Protein AF-A0AB34FFL4-F1 (afdb_monomer_lite)

Foldseek 3Di:
DDDDDDDDDDDDDDDPDAFQDPDAWDWWADLVQQKIKTADPRHPQFFKKWKWADAPPDDDDIDTDDIDTCPDRMDIGHHDPPGHFKIKMFTAGPVRDTSHIYDIDGNNDGGDPPDPPPPVVVVVVVVVVVVVVVVVVVVVVVVVVPPPPPDPDDDDDDDDDDDD

InterPro domains:
  IPR053143 Arylsulfate Sulfotransferase [PTHR35340] (6-81)

Structure (mmCIF, N/CA/C/O backbone):
data_AF-A0AB34FFL4-F1
#
_entry.id   AF-A0AB34FFL4-F1
#
loop_
_atom_site.group_PDB
_atom_site.id
_atom_site.type_symbol
_atom_site.label_atom_id
_atom_site.label_alt_id
_atom_site.label_comp_id
_atom_site.label_asym_id
_atom_site.label_entity_id
_atom_site.label_seq_id
_atom_site.pdbx_PDB_ins_code
_atom_site.Cartn_x
_atom_site.Cartn_y
_atom_site.Cartn_z
_atom_site.occupancy
_atom_site.B_iso_or_equiv
_atom_site.auth_seq_id
_atom_site.auth_comp_id
_atom_site.auth_asym_id
_atom_site.auth_atom_id
_atom_site.pdbx_PDB_model_num
ATOM 1 N N . MET A 1 1 ? -39.425 2.012 49.968 1.00 37.62 1 MET A N 1
ATOM 2 C CA . MET A 1 1 ? -39.758 2.389 48.577 1.00 37.62 1 MET A CA 1
ATOM 3 C C . MET A 1 1 ? -38.448 2.670 47.850 1.00 37.62 1 MET A C 1
ATOM 5 O O . MET A 1 1 ? -37.870 3.724 48.072 1.00 37.62 1 MET A O 1
ATOM 9 N N . ALA A 1 2 ? -37.905 1.698 47.110 1.00 43.69 2 ALA A N 1
ATOM 10 C CA . ALA A 1 2 ? -36.627 1.837 46.404 1.00 43.69 2 ALA A CA 1
ATOM 11 C C . ALA A 1 2 ? -36.869 2.349 44.975 1.00 43.69 2 ALA A C 1
ATOM 13 O O . ALA A 1 2 ? -37.692 1.787 44.255 1.00 43.69 2 ALA A O 1
ATOM 14 N N . ALA A 1 3 ? -36.175 3.417 44.580 1.00 51.84 3 ALA A N 1
ATOM 15 C CA . ALA A 1 3 ? -36.237 3.972 43.233 1.00 51.84 3 ALA A CA 1
ATOM 16 C C . ALA A 1 3 ? -35.289 3.195 42.306 1.00 51.84 3 ALA A C 1
ATOM 18 O O . ALA A 1 3 ? -34.084 3.136 42.548 1.00 51.84 3 ALA A O 1
ATOM 19 N N . LEU A 1 4 ? -35.836 2.590 41.251 1.00 56.69 4 LEU A N 1
ATOM 20 C CA . LEU A 1 4 ? -35.058 1.929 40.205 1.00 56.69 4 LEU A CA 1
ATOM 21 C C . LEU A 1 4 ? -34.508 2.992 39.247 1.00 56.69 4 LEU A C 1
ATOM 23 O O . LEU A 1 4 ? -35.272 3.701 38.592 1.00 56.69 4 LEU A O 1
ATOM 27 N N . ALA A 1 5 ? -33.182 3.102 39.167 1.00 59.81 5 ALA A N 1
ATOM 28 C CA . ALA A 1 5 ? -32.517 3.935 38.175 1.00 59.81 5 ALA A CA 1
ATOM 29 C C . ALA A 1 5 ? -32.780 3.360 36.774 1.00 59.81 5 ALA A C 1
ATOM 31 O O . ALA A 1 5 ? -32.423 2.218 36.484 1.00 59.81 5 ALA A O 1
ATOM 32 N N . GLN A 1 6 ? -33.419 4.142 35.904 1.00 61.78 6 GLN A N 1
ATOM 33 C CA . GLN A 1 6 ? -33.624 3.749 34.515 1.00 61.78 6 GLN A CA 1
ATOM 34 C C . GLN A 1 6 ? -32.310 3.869 33.739 1.00 61.78 6 GLN A C 1
ATOM 36 O O . GLN A 1 6 ? -31.737 4.953 33.623 1.00 61.78 6 GLN A O 1
ATOM 41 N N . GLY A 1 7 ? -31.822 2.742 33.216 1.00 62.06 7 GLY A N 1
ATOM 42 C CA . GLY A 1 7 ? -30.650 2.706 32.347 1.00 62.06 7 GLY A CA 1
ATOM 43 C C . GLY A 1 7 ? -30.923 3.440 31.034 1.00 62.06 7 GLY A C 1
ATOM 44 O O . GLY A 1 7 ? -31.927 3.186 30.370 1.00 62.06 7 GLY A O 1
ATOM 45 N N . GLN A 1 8 ? -30.030 4.353 30.651 1.00 66.12 8 GLN A N 1
ATOM 46 C CA . GLN A 1 8 ? -30.099 5.021 29.353 1.00 66.12 8 GLN A CA 1
ATOM 47 C C . GLN A 1 8 ? -29.895 3.984 28.245 1.00 66.12 8 GLN A C 1
ATOM 49 O O . GLN A 1 8 ? -28.830 3.380 28.127 1.00 66.12 8 GLN A O 1
ATOM 54 N N . ASN A 1 9 ? -30.928 3.762 27.435 1.00 67.94 9 ASN A N 1
ATOM 55 C CA . ASN A 1 9 ? -30.868 2.818 26.330 1.00 67.94 9 ASN A CA 1
ATOM 56 C C . ASN A 1 9 ? -30.206 3.507 25.127 1.00 67.94 9 ASN A C 1
ATOM 58 O O . ASN A 1 9 ? -30.816 4.354 24.472 1.00 67.94 9 ASN A O 1
ATOM 62 N N . TYR A 1 10 ? -28.941 3.184 24.856 1.00 70.38 10 TYR A N 1
ATOM 63 C CA . TYR A 1 10 ? -28.213 3.737 23.716 1.00 70.38 10 TYR A CA 1
ATOM 64 C C . TYR A 1 10 ? -28.749 3.114 22.418 1.00 70.38 10 TYR A C 1
ATOM 66 O O . TYR A 1 10 ? -28.473 1.956 22.107 1.00 70.38 10 TYR A O 1
ATOM 74 N N . ARG A 1 11 ? -29.551 3.865 21.655 1.00 67.00 11 ARG A N 1
ATOM 75 C CA . ARG A 1 11 ? -30.008 3.462 20.316 1.00 67.00 11 ARG A CA 1
ATOM 76 C C . ARG A 1 11 ? -29.117 4.102 19.256 1.00 67.00 11 ARG A C 1
ATOM 78 O O . ARG A 1 11 ? -29.141 5.314 19.077 1.00 67.00 11 ARG A O 1
ATOM 85 N N . ILE A 1 12 ? -28.370 3.274 18.527 1.00 64.19 12 ILE A N 1
ATOM 86 C CA . ILE A 1 12 ? -27.637 3.690 17.326 1.00 64.19 12 ILE A CA 1
ATOM 87 C C . ILE A 1 12 ? -28.514 3.400 16.112 1.00 64.19 12 ILE A C 1
ATOM 89 O O . ILE A 1 12 ? -28.803 2.243 15.799 1.00 64.19 12 ILE A O 1
ATOM 93 N N . SER A 1 13 ? -28.917 4.449 15.406 1.00 59.91 13 SER A N 1
ATOM 94 C CA . SER A 1 13 ? -29.570 4.336 14.104 1.00 59.91 13 SER A CA 1
ATOM 95 C C . SER A 1 13 ? -28.523 3.949 13.055 1.00 59.91 13 SER A C 1
ATOM 97 O O . SER A 1 13 ? -27.571 4.693 12.823 1.00 59.91 13 SER A O 1
ATOM 99 N N . LYS A 1 14 ? -28.671 2.783 12.415 1.00 59.12 14 LYS A N 1
ATOM 100 C CA . LYS A 1 14 ? -27.774 2.352 11.332 1.00 59.12 14 LYS A CA 1
ATOM 101 C C . LYS A 1 14 ? -28.147 3.083 10.039 1.00 59.12 14 LYS A C 1
ATOM 103 O O . LYS A 1 14 ? -29.078 2.681 9.352 1.00 59.12 14 LYS A O 1
ATOM 108 N N . PHE A 1 15 ? -27.430 4.153 9.712 1.00 59.22 15 PHE A N 1
ATOM 109 C CA . PHE A 1 15 ? -27.425 4.704 8.355 1.00 59.22 15 PHE A CA 1
ATOM 110 C C . PHE A 1 15 ? -26.490 3.879 7.460 1.00 59.22 15 PHE A C 1
ATOM 112 O O . PHE A 1 15 ? -25.498 3.326 7.939 1.00 59.22 15 PHE A O 1
ATOM 119 N N . HIS A 1 16 ? -26.786 3.808 6.159 1.00 60.12 16 HIS A N 1
ATOM 120 C CA . 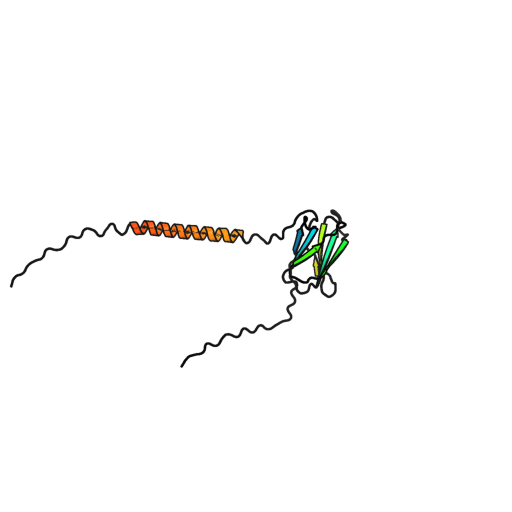HIS A 1 16 ? -25.894 3.217 5.157 1.00 60.12 16 HIS A CA 1
ATOM 121 C C . HIS A 1 16 ? -24.676 4.133 4.974 1.00 60.12 16 HIS A C 1
ATOM 123 O O . HIS A 1 16 ? -24.638 4.978 4.083 1.00 60.12 16 HIS A O 1
ATOM 129 N N . TRP A 1 17 ? -23.704 4.025 5.878 1.00 63.22 17 TRP A N 1
ATOM 130 C CA . TRP A 1 17 ? -22.485 4.818 5.822 1.00 63.22 17 TRP A CA 1
ATOM 131 C C . TRP A 1 17 ? -21.569 4.297 4.712 1.00 63.22 17 TRP A C 1
ATOM 133 O O . TRP A 1 17 ? -21.175 3.130 4.714 1.00 63.22 17 TRP A O 1
ATOM 143 N N . VAL A 1 18 ? -21.222 5.175 3.772 1.00 67.62 18 VAL A N 1
ATOM 144 C CA . VAL A 1 18 ? -20.186 4.929 2.768 1.00 67.62 18 VAL A CA 1
ATOM 145 C C . VAL A 1 18 ? -18.997 5.808 3.123 1.00 67.62 18 VAL A C 1
ATOM 147 O O . VAL A 1 18 ? -19.050 7.030 3.003 1.00 67.62 18 VAL A O 1
ATOM 150 N N . GLY A 1 19 ? -17.923 5.184 3.589 1.00 67.62 19 GLY A N 1
ATOM 151 C CA . GLY A 1 19 ? -16.672 5.860 3.864 1.00 67.62 19 GLY A CA 1
ATOM 152 C C . GLY A 1 19 ? -15.885 6.084 2.575 1.00 67.62 19 GLY A C 1
ATOM 153 O O . GLY A 1 19 ? -15.355 5.141 1.982 1.00 67.62 19 GLY A O 1
ATOM 154 N N . GLN A 1 20 ? -15.822 7.346 2.147 1.00 72.25 20 GLN A N 1
ATOM 155 C CA . GLN A 1 20 ? -14.926 7.848 1.103 1.00 72.25 20 GLN A CA 1
ATOM 156 C C . GLN A 1 20 ? -13.950 8.840 1.748 1.00 72.25 20 GLN A C 1
ATOM 158 O O . GLN A 1 20 ? -14.249 10.035 1.843 1.00 72.25 20 GLN A O 1
ATOM 163 N N . PRO A 1 21 ? -12.812 8.365 2.280 1.00 77.94 21 PRO A N 1
ATOM 164 C CA . PRO A 1 21 ? -11.829 9.242 2.894 1.00 77.94 21 PRO A CA 1
ATOM 165 C C . PRO A 1 21 ? -11.261 10.207 1.854 1.00 77.94 21 PRO A C 1
ATOM 167 O O . PRO A 1 21 ? -11.025 9.834 0.709 1.00 77.94 21 PRO A O 1
ATOM 170 N N . LYS A 1 22 ? -10.980 11.445 2.269 1.00 80.75 22 LYS A N 1
ATOM 171 C CA . LYS A 1 22 ? -10.252 12.415 1.432 1.00 80.75 22 LYS A CA 1
ATOM 172 C C . LYS A 1 22 ? -8.744 12.135 1.379 1.00 80.75 22 LYS A C 1
ATOM 174 O O . LYS A 1 22 ? -8.041 12.738 0.574 1.00 80.75 22 LYS A O 1
ATOM 179 N N . SER A 1 23 ? -8.239 11.283 2.273 1.00 86.31 23 SER A N 1
ATOM 180 C CA . SER A 1 23 ? -6.843 10.845 2.278 1.00 86.31 23 SER A CA 1
ATOM 181 C C . SER A 1 23 ? -6.579 9.862 1.142 1.00 86.31 23 SER A C 1
ATOM 183 O O . SER A 1 23 ? -7.491 9.193 0.670 1.00 86.31 23 SER A O 1
ATOM 185 N N . LEU A 1 24 ? -5.321 9.758 0.720 1.00 91.31 24 LEU A N 1
ATOM 186 C CA . LEU A 1 24 ? -4.887 8.727 -0.220 1.00 91.31 24 LEU A CA 1
ATOM 187 C C . LEU A 1 24 ? -4.597 7.413 0.527 1.00 91.31 24 LEU A C 1
ATOM 189 O O . LEU A 1 24 ? -4.294 7.466 1.722 1.00 91.31 24 LEU A O 1
ATOM 193 N N . PRO A 1 25 ? -4.616 6.260 -0.164 1.00 92.50 25 PRO A N 1
ATOM 194 C CA . PRO A 1 25 ? -4.081 5.017 0.377 1.00 92.50 25 PRO A CA 1
ATOM 195 C C . PRO A 1 25 ? -2.623 5.192 0.816 1.00 92.50 25 PRO A C 1
ATOM 197 O O . PRO A 1 25 ? -1.793 5.724 0.065 1.00 92.50 25 PRO A O 1
ATOM 200 N N . GLU A 1 26 ? -2.311 4.729 2.022 1.00 93.19 26 GLU A N 1
ATOM 201 C CA . GLU A 1 26 ? -0.953 4.710 2.554 1.00 93.19 26 GLU A CA 1
ATOM 202 C C . GLU A 1 26 ? -0.276 3.396 2.177 1.00 93.19 26 GLU A C 1
ATOM 204 O O . GLU A 1 26 ? -0.898 2.332 2.224 1.00 93.19 26 GLU A O 1
ATOM 209 N N . ILE A 1 27 ? 0.995 3.476 1.773 1.00 94.69 27 ILE A N 1
ATOM 210 C CA . ILE A 1 27 ? 1.783 2.305 1.391 1.00 94.69 27 ILE A CA 1
ATOM 211 C C . ILE A 1 27 ? 3.120 2.265 2.126 1.00 94.69 27 ILE A C 1
ATOM 213 O O . ILE A 1 27 ? 3.774 3.292 2.312 1.00 94.69 27 ILE A O 1
ATOM 217 N N . ALA A 1 28 ? 3.539 1.057 2.483 1.00 93.50 28 ALA A N 1
ATOM 218 C CA . ALA A 1 28 ? 4.863 0.739 2.991 1.00 93.50 28 ALA A CA 1
ATOM 219 C C . ALA A 1 28 ? 5.501 -0.359 2.153 1.00 93.50 28 ALA A C 1
ATOM 221 O O . ALA A 1 28 ? 4.842 -1.319 1.766 1.00 93.50 28 ALA A O 1
ATOM 222 N N . VAL A 1 29 ? 6.794 -0.219 1.887 1.00 94.12 29 VAL A N 1
ATOM 223 C CA . VAL A 1 29 ? 7.574 -1.206 1.136 1.00 94.12 29 VAL A CA 1
ATOM 224 C C . VAL A 1 29 ? 8.468 -1.940 2.117 1.00 94.12 29 VAL A C 1
ATOM 226 O O . VAL A 1 29 ? 9.274 -1.303 2.799 1.00 94.12 29 VAL A O 1
ATOM 229 N N . ASP A 1 30 ? 8.348 -3.263 2.149 1.00 92.38 30 ASP A N 1
ATOM 230 C CA . ASP A 1 30 ? 9.278 -4.147 2.837 1.00 92.38 30 ASP A CA 1
ATOM 231 C C . ASP A 1 30 ? 10.170 -4.862 1.812 1.00 92.38 30 ASP A C 1
ATOM 233 O O . ASP A 1 30 ? 9.713 -5.658 0.985 1.00 92.38 30 ASP A O 1
ATOM 237 N N . THR A 1 31 ? 11.461 -4.535 1.845 1.00 89.31 31 THR A N 1
ATOM 238 C CA . THR A 1 31 ? 12.465 -5.067 0.919 1.00 89.31 31 THR A CA 1
ATOM 239 C C . THR A 1 31 ? 12.898 -6.489 1.259 1.00 89.31 31 THR A C 1
ATOM 241 O O . THR A 1 31 ? 13.299 -7.2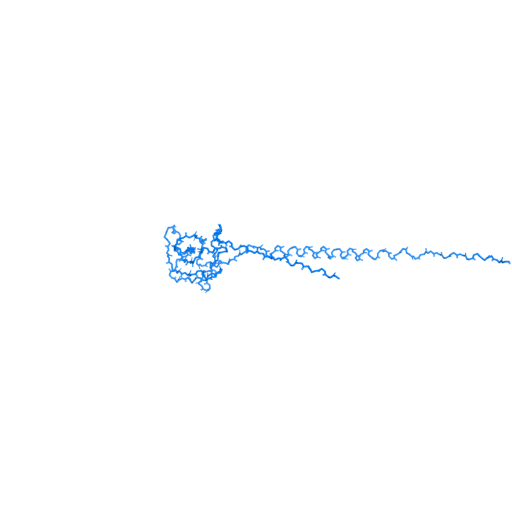18 0.353 1.00 89.31 31 THR A O 1
ATOM 244 N N . GLU A 1 32 ? 12.821 -6.887 2.531 1.00 89.38 32 GLU A N 1
ATOM 245 C CA . GLU A 1 32 ? 13.211 -8.224 2.992 1.00 89.38 32 GLU A CA 1
ATOM 246 C C . GLU A 1 32 ? 12.137 -9.237 2.597 1.00 89.38 32 GLU A C 1
ATOM 248 O O . GLU A 1 32 ? 12.430 -10.275 2.002 1.00 89.38 32 GLU A O 1
ATOM 253 N N . GLU A 1 33 ? 10.872 -8.880 2.815 1.00 90.38 33 GLU A N 1
ATOM 254 C CA . GLU A 1 33 ? 9.733 -9.709 2.428 1.00 90.38 33 GLU A CA 1
ATOM 255 C C . GLU A 1 33 ? 9.328 -9.578 0.953 1.00 90.38 33 GLU A C 1
ATOM 257 O O . GLU A 1 33 ? 8.474 -10.338 0.480 1.00 90.38 33 GLU A O 1
ATOM 262 N N . ARG A 1 34 ? 9.900 -8.604 0.228 1.00 92.81 34 ARG A N 1
ATOM 263 C CA . ARG A 1 34 ? 9.478 -8.207 -1.128 1.00 92.81 34 ARG A CA 1
ATOM 264 C C . ARG A 1 34 ? 7.964 -8.008 -1.214 1.00 92.81 34 ARG A C 1
ATOM 266 O O . ARG A 1 34 ? 7.289 -8.601 -2.060 1.00 92.81 34 ARG A O 1
ATOM 273 N N . ALA A 1 35 ? 7.427 -7.165 -0.343 1.00 94.31 35 ALA A N 1
ATOM 274 C CA . ALA A 1 35 ? 6.000 -6.880 -0.293 1.00 94.31 35 ALA A CA 1
ATOM 275 C C . ALA A 1 35 ? 5.714 -5.385 -0.131 1.00 94.31 35 ALA A C 1
ATOM 277 O O . ALA A 1 35 ? 6.499 -4.640 0.454 1.00 94.31 35 ALA A O 1
ATOM 278 N N . VAL A 1 36 ? 4.564 -4.959 -0.653 1.00 94.81 36 VAL A N 1
ATOM 279 C CA . VAL A 1 36 ? 3.945 -3.675 -0.334 1.00 94.81 36 VAL A CA 1
ATOM 280 C C . VAL A 1 36 ? 2.788 -3.929 0.618 1.00 94.81 36 VAL A C 1
ATOM 282 O O . VAL A 1 36 ? 1.904 -4.733 0.331 1.00 94.81 36 VAL A O 1
ATOM 285 N N . TYR A 1 37 ? 2.780 -3.217 1.731 1.00 94.50 37 TYR A N 1
ATOM 286 C CA . TYR A 1 37 ? 1.653 -3.138 2.643 1.00 94.50 37 TYR A CA 1
ATOM 287 C C . TYR A 1 37 ? 0.840 -1.905 2.279 1.00 94.50 37 TYR A C 1
ATOM 289 O O . TYR A 1 37 ? 1.399 -0.814 2.185 1.00 94.50 37 TYR A O 1
ATOM 297 N N . VAL A 1 38 ? -0.457 -2.076 2.040 1.00 94.31 38 VAL A N 1
ATOM 298 C CA . VAL A 1 38 ? -1.382 -0.969 1.776 1.00 94.31 38 VAL A CA 1
ATOM 299 C C . VAL A 1 38 ? -2.444 -0.907 2.861 1.00 94.31 38 VAL A C 1
ATOM 301 O O . VAL A 1 38 ? -3.020 -1.929 3.237 1.00 94.31 38 VAL A O 1
ATOM 304 N N . SER A 1 39 ? -2.731 0.297 3.343 1.00 92.44 39 SER A N 1
ATOM 305 C CA . SER A 1 39 ? -3.822 0.550 4.278 1.00 92.44 39 SER A CA 1
ATOM 306 C C . SER A 1 39 ? -4.556 1.840 3.916 1.00 92.44 39 SER A C 1
ATOM 308 O O . SER A 1 39 ? -3.987 2.794 3.380 1.00 92.44 39 SER A O 1
ATOM 310 N N . TRP A 1 40 ? -5.868 1.862 4.160 1.00 91.69 40 TRP A N 1
ATOM 311 C CA . TRP A 1 40 ? -6.671 3.064 3.943 1.00 91.69 40 TRP A CA 1
ATOM 312 C C . TRP A 1 40 ? -7.849 3.120 4.912 1.00 91.69 40 TRP A C 1
ATOM 314 O O . TRP A 1 40 ? -8.890 2.479 4.732 1.00 91.69 40 TRP A O 1
ATOM 324 N N . ASN A 1 41 ? -7.660 3.884 5.985 1.00 86.62 41 ASN A N 1
ATOM 325 C CA . ASN A 1 41 ? -8.637 3.992 7.059 1.00 86.62 41 ASN A CA 1
ATOM 326 C C . ASN A 1 41 ? -9.923 4.671 6.584 1.00 86.62 41 ASN A C 1
ATOM 328 O O . ASN A 1 41 ? -9.898 5.753 6.003 1.00 86.62 41 ASN A O 1
ATOM 332 N N . GLY A 1 42 ? -11.059 4.031 6.869 1.00 83.31 42 GLY A N 1
ATOM 333 C CA . GLY A 1 42 ? -12.383 4.539 6.515 1.00 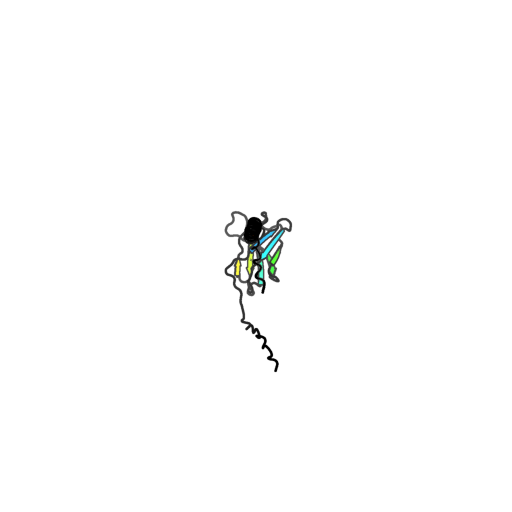83.31 42 GLY A CA 1
ATOM 334 C C . GLY A 1 42 ? -12.785 4.326 5.054 1.00 83.31 42 GLY A C 1
ATOM 335 O O . GLY A 1 42 ? -13.860 4.770 4.678 1.00 83.31 42 GLY A O 1
ATOM 336 N N . ALA A 1 43 ? -11.977 3.652 4.233 1.00 84.19 43 ALA A N 1
ATOM 337 C CA . ALA A 1 43 ? -12.311 3.350 2.843 1.00 84.19 43 ALA A CA 1
ATOM 338 C C . ALA A 1 43 ? -13.169 2.079 2.743 1.00 84.19 43 ALA A C 1
ATOM 340 O O . ALA A 1 43 ? -12.663 0.985 2.483 1.00 84.19 43 ALA A O 1
ATOM 341 N N . THR A 1 44 ? -14.475 2.207 2.998 1.00 84.94 44 THR A N 1
ATOM 342 C CA . THR A 1 44 ? -15.411 1.062 2.969 1.00 84.94 44 THR A CA 1
ATOM 343 C C . THR A 1 44 ? -15.944 0.744 1.581 1.00 84.94 44 THR A C 1
ATOM 345 O O . THR A 1 44 ? -16.516 -0.323 1.384 1.00 84.94 44 THR A O 1
ATOM 348 N N . ALA A 1 45 ? -15.795 1.667 0.631 1.00 86.38 45 ALA A N 1
ATOM 349 C CA . ALA A 1 45 ? -16.230 1.483 -0.751 1.00 86.38 45 ALA A CA 1
ATOM 350 C C . ALA A 1 45 ? -15.205 0.732 -1.623 1.00 86.38 45 ALA A C 1
ATOM 352 O O . ALA A 1 45 ? -15.482 0.476 -2.792 1.00 86.38 45 ALA A O 1
ATOM 353 N N . ILE A 1 46 ? -14.030 0.405 -1.074 1.00 91.06 46 ILE A N 1
ATOM 354 C CA . ILE A 1 46 ? -12.937 -0.256 -1.797 1.00 91.06 46 ILE A CA 1
ATOM 355 C C . ILE A 1 46 ? -13.065 -1.762 -1.668 1.00 91.06 46 ILE A C 1
ATOM 357 O O . ILE A 1 46 ? -13.193 -2.280 -0.559 1.00 91.06 46 ILE A O 1
ATOM 361 N N . ASP A 1 47 ? -12.982 -2.437 -2.807 1.00 92.81 47 ASP A N 1
ATOM 362 C CA . ASP A 1 47 ? -13.120 -3.887 -2.919 1.00 92.81 47 ASP A CA 1
ATOM 363 C C . ASP A 1 47 ? -11.774 -4.556 -3.219 1.00 92.81 47 ASP A C 1
ATOM 365 O O . ASP A 1 47 ? -11.528 -5.693 -2.815 1.00 92.81 47 ASP A O 1
ATOM 369 N N . ALA A 1 48 ? -10.858 -3.831 -3.868 1.00 94.50 48 ALA A N 1
ATOM 370 C CA . ALA A 1 48 ? -9.586 -4.394 -4.281 1.00 94.50 48 ALA A CA 1
ATOM 371 C C . ALA A 1 48 ? -8.444 -3.391 -4.439 1.00 94.50 48 ALA A C 1
ATOM 373 O O . ALA A 1 48 ? -8.636 -2.178 -4.545 1.00 94.50 48 ALA A O 1
ATOM 374 N N . TRP A 1 49 ? -7.243 -3.957 -4.513 1.00 96.25 49 TRP A N 1
ATOM 375 C CA . TRP A 1 49 ? -5.987 -3.271 -4.748 1.00 96.25 49 TRP A CA 1
ATOM 376 C C . TRP A 1 49 ? -5.295 -3.820 -5.991 1.00 96.25 49 TRP A C 1
ATOM 378 O O . TRP A 1 49 ? -5.283 -5.031 -6.205 1.00 96.25 49 TRP A O 1
ATOM 388 N N . VAL A 1 50 ? -4.658 -2.944 -6.766 1.00 97.06 50 VAL A N 1
ATOM 389 C CA . VAL A 1 50 ? -3.772 -3.330 -7.873 1.00 97.06 50 VAL A CA 1
ATOM 390 C C . VAL A 1 50 ? -2.394 -2.733 -7.639 1.00 97.06 50 VAL A C 1
ATOM 392 O O . VAL A 1 50 ? -2.256 -1.517 -7.502 1.00 97.06 50 VAL A O 1
ATOM 395 N N . LEU A 1 51 ? -1.366 -3.580 -7.599 1.00 96.88 51 LEU A N 1
ATOM 396 C CA . LEU A 1 51 ? 0.019 -3.116 -7.611 1.00 96.88 51 LEU A CA 1
ATOM 397 C C . LEU A 1 51 ? 0.408 -2.724 -9.033 1.00 96.88 51 LEU A C 1
ATOM 399 O O . LEU A 1 51 ? 0.330 -3.542 -9.949 1.00 96.88 51 LEU A O 1
ATOM 403 N N . GLN A 1 52 ? 0.887 -1.495 -9.186 1.00 96.38 52 GLN A N 1
ATOM 404 C CA . GLN A 1 52 ? 1.444 -0.987 -10.429 1.00 96.38 52 GLN A CA 1
ATOM 405 C C . GLN A 1 52 ? 2.911 -0.613 -10.250 1.00 96.38 52 GLN A C 1
ATOM 407 O O . GLN A 1 52 ? 3.317 -0.132 -9.188 1.00 96.38 52 GLN A O 1
ATOM 412 N N . SER A 1 53 ? 3.704 -0.782 -11.305 1.00 95.69 53 SER A N 1
ATOM 413 C CA . SER A 1 53 ? 5.079 -0.288 -11.335 1.00 95.69 53 SER A CA 1
ATOM 414 C C . SER A 1 53 ? 5.383 0.505 -12.592 1.00 95.69 53 SER A C 1
ATOM 416 O O . SER A 1 53 ? 4.821 0.220 -13.644 1.00 95.69 53 SER A O 1
ATOM 418 N N . LYS A 1 54 ? 6.358 1.402 -12.515 1.00 94.94 54 LYS A N 1
ATOM 419 C CA . LYS A 1 54 ? 6.939 2.057 -13.684 1.00 94.94 54 LYS A CA 1
ATOM 420 C C . LYS A 1 54 ? 8.447 2.201 -13.578 1.00 94.94 54 LYS A C 1
ATOM 422 O O . LYS A 1 54 ? 9.017 2.188 -12.479 1.00 94.94 54 LYS A O 1
ATOM 427 N N . ARG A 1 55 ? 9.085 2.381 -14.733 1.00 92.56 55 ARG A N 1
ATOM 428 C CA . ARG A 1 55 ? 10.508 2.709 -14.815 1.00 92.56 55 ARG A CA 1
ATOM 429 C C . ARG A 1 55 ? 10.763 4.085 -14.217 1.00 92.56 55 ARG A C 1
ATOM 431 O O . ARG A 1 55 ? 9.945 5.000 -14.316 1.00 92.56 55 ARG A O 1
ATOM 438 N N . LYS A 1 56 ? 11.920 4.245 -13.584 1.00 88.38 56 LYS A N 1
ATOM 439 C CA . LYS A 1 56 ? 12.357 5.554 -13.103 1.00 88.38 56 LYS A CA 1
ATOM 440 C C . LYS A 1 56 ? 12.649 6.465 -14.293 1.00 88.38 56 LYS A C 1
ATOM 442 O O . LYS A 1 56 ? 13.343 6.062 -15.218 1.00 88.38 56 LYS A O 1
ATOM 447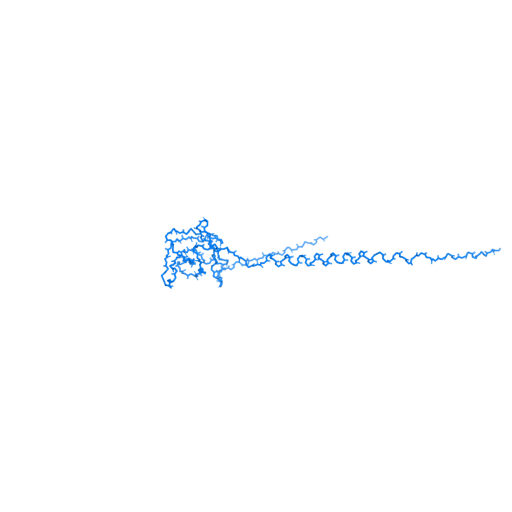 N N . GLY A 1 57 ? 12.121 7.685 -14.250 1.00 84.88 57 GLY A N 1
ATOM 448 C CA . GLY A 1 57 ? 12.238 8.653 -15.345 1.00 84.88 57 GLY A CA 1
ATOM 449 C C . GLY A 1 57 ? 11.155 8.535 -16.420 1.00 84.88 57 GLY A C 1
ATOM 450 O O . GLY A 1 57 ? 11.049 9.433 -17.244 1.00 84.88 57 GLY A O 1
ATOM 451 N N . ASP A 1 58 ? 10.318 7.495 -16.379 1.00 86.00 58 ASP A N 1
ATOM 452 C CA . ASP A 1 58 ? 9.135 7.382 -17.233 1.00 86.00 58 ASP A CA 1
ATOM 453 C C . ASP A 1 58 ? 7.957 8.140 -16.594 1.00 86.00 58 ASP A C 1
ATOM 455 O O . ASP A 1 58 ? 7.702 8.012 -15.385 1.00 86.00 58 ASP A O 1
ATOM 459 N N . SER A 1 59 ? 7.258 8.979 -17.360 1.00 74.69 59 SER A N 1
ATOM 460 C CA . SER A 1 59 ? 6.107 9.742 -16.865 1.00 74.69 59 SER A CA 1
ATOM 461 C C . SER A 1 59 ? 4.816 8.931 -16.908 1.00 74.69 59 SER A C 1
ATOM 463 O O . SER A 1 59 ? 4.065 8.980 -15.928 1.00 74.69 59 SER A O 1
ATOM 465 N N . ASP A 1 60 ? 4.602 8.128 -17.955 1.00 79.00 60 ASP A N 1
ATOM 466 C CA . ASP A 1 60 ? 3.242 7.756 -18.365 1.00 79.00 60 ASP A CA 1
ATOM 467 C C . ASP A 1 60 ? 2.963 6.250 -18.416 1.00 79.00 60 ASP A C 1
ATOM 469 O O . ASP A 1 60 ? 1.810 5.849 -18.241 1.00 79.00 60 ASP A O 1
ATOM 473 N N . ALA A 1 61 ? 3.977 5.392 -18.566 1.00 89.06 61 ALA A N 1
ATOM 474 C CA . ALA A 1 61 ? 3.744 3.950 -18.640 1.00 89.06 61 ALA A CA 1
ATOM 475 C C . ALA A 1 61 ? 3.732 3.289 -17.250 1.00 89.06 61 ALA A C 1
ATOM 477 O O . ALA A 1 61 ? 4.769 3.121 -16.606 1.00 89.06 61 ALA A O 1
ATOM 478 N N . TRP A 1 62 ? 2.547 2.876 -16.794 1.00 93.69 62 TRP A N 1
ATOM 479 C CA . TRP A 1 62 ? 2.373 2.030 -15.610 1.00 93.69 62 TRP A CA 1
ATOM 480 C C . TRP A 1 62 ? 2.018 0.605 -16.025 1.00 93.69 62 TRP A C 1
ATOM 482 O O . TRP A 1 62 ? 1.145 0.400 -16.863 1.00 93.69 62 TRP A O 1
ATOM 492 N N . PHE A 1 63 ? 2.676 -0.370 -15.406 1.00 94.12 63 PHE A N 1
ATOM 493 C CA . PHE A 1 63 ? 2.427 -1.792 -15.611 1.00 94.12 63 PHE A CA 1
ATOM 494 C C . PHE A 1 63 ? 1.673 -2.369 -14.421 1.00 94.12 63 PHE A C 1
ATOM 496 O O . PHE A 1 63 ? 2.135 -2.231 -13.285 1.00 94.12 63 PHE A O 1
ATOM 503 N N . ASP A 1 64 ? 0.554 -3.030 -14.694 1.00 94.81 64 ASP A N 1
ATOM 504 C CA . ASP A 1 64 ? -0.246 -3.752 -13.706 1.00 94.81 64 ASP A CA 1
ATOM 505 C C . ASP A 1 64 ? 0.397 -5.105 -13.399 1.00 94.81 64 ASP A C 1
ATOM 507 O O . ASP A 1 64 ? 0.860 -5.804 -14.299 1.00 94.81 64 ASP A O 1
ATOM 511 N N . HIS A 1 65 ? 0.416 -5.477 -12.119 1.00 93.19 65 HIS A N 1
ATOM 512 C CA . HIS A 1 65 ? 1.062 -6.705 -11.657 1.00 93.19 65 HIS A CA 1
ATOM 513 C C . HIS A 1 65 ? 0.084 -7.675 -11.019 1.00 93.19 65 HIS A C 1
ATOM 515 O O . HIS A 1 65 ? -0.235 -8.721 -11.574 1.00 93.19 65 HIS A O 1
ATOM 521 N N . VAL A 1 66 ? -0.345 -7.348 -9.802 1.00 91.19 66 VAL A N 1
ATOM 522 C CA . VAL A 1 66 ? -1.107 -8.250 -8.943 1.00 91.19 66 VAL A CA 1
ATOM 523 C C . VAL A 1 66 ? -2.336 -7.515 -8.456 1.00 91.19 66 VAL A C 1
ATOM 525 O O . VAL A 1 66 ? -2.242 -6.389 -7.961 1.00 91.19 66 VAL A O 1
ATOM 528 N N . TRP A 1 67 ? -3.470 -8.194 -8.573 1.00 92.75 67 TRP A N 1
ATOM 529 C CA . TRP A 1 67 ? -4.724 -7.807 -7.959 1.00 92.75 67 TRP A CA 1
ATOM 530 C C . TRP A 1 67 ? -4.909 -8.562 -6.641 1.00 92.75 67 TRP A C 1
ATOM 532 O O . TRP A 1 67 ? -4.684 -9.773 -6.583 1.00 92.75 67 TRP A O 1
ATOM 542 N N . VAL A 1 68 ? -5.313 -7.854 -5.586 1.00 94.00 68 VAL A N 1
ATOM 543 C CA . VAL A 1 68 ? -5.566 -8.437 -4.262 1.00 94.00 68 VAL A CA 1
ATOM 544 C C . VAL A 1 68 ? -6.871 -7.876 -3.688 1.00 94.00 68 VAL A C 1
ATOM 546 O O . VAL A 1 68 ? -7.020 -6.653 -3.630 1.00 94.00 68 VAL A O 1
ATOM 549 N N . PRO A 1 69 ? -7.811 -8.724 -3.228 1.00 92.81 69 PRO A N 1
ATOM 550 C CA . PRO A 1 69 ? -9.050 -8.253 -2.619 1.00 92.81 69 PRO A CA 1
ATOM 551 C C . PRO A 1 69 ? -8.782 -7.580 -1.268 1.00 92.81 69 PRO A C 1
ATOM 553 O O . PRO A 1 69 ? -7.958 -8.041 -0.470 1.00 92.81 69 PRO A O 1
ATOM 556 N N . LYS A 1 70 ? -9.514 -6.503 -0.969 1.00 88.62 70 LYS A N 1
ATOM 557 C CA . LYS A 1 70 ? -9.445 -5.819 0.325 1.00 88.62 70 LYS A CA 1
ATOM 558 C C . LYS A 1 70 ? -10.314 -6.553 1.349 1.00 88.62 70 LYS A C 1
ATOM 560 O O . LYS A 1 70 ? -11.481 -6.234 1.548 1.00 88.62 70 LYS A O 1
ATOM 565 N N . VAL A 1 71 ? -9.716 -7.509 2.051 1.00 82.81 71 VAL A N 1
ATOM 566 C CA . VAL A 1 71 ? -10.403 -8.289 3.099 1.00 82.81 71 VAL A CA 1
ATOM 567 C C . VAL A 1 71 ? -10.300 -7.671 4.497 1.00 82.81 71 VAL A C 1
ATOM 569 O O . VAL A 1 71 ? -11.150 -7.918 5.348 1.00 82.81 71 VAL A O 1
ATOM 572 N N . GLN A 1 72 ? -9.271 -6.858 4.751 1.00 83.19 72 GLN A N 1
ATOM 573 C CA . GLN A 1 72 ? -8.958 -6.299 6.073 1.00 83.19 72 GLN A CA 1
ATOM 574 C C . GLN A 1 72 ? -8.569 -4.808 5.990 1.00 83.19 72 GLN A C 1
ATOM 576 O O . GLN A 1 72 ? -8.728 -4.158 4.948 1.00 83.19 72 GLN A O 1
ATOM 581 N N . PHE A 1 73 ? -8.148 -4.227 7.120 1.00 80.12 73 PHE A N 1
ATOM 582 C CA . PHE A 1 73 ? -7.699 -2.829 7.210 1.00 80.12 73 PHE A CA 1
ATOM 583 C C . PHE A 1 73 ? -6.362 -2.592 6.499 1.00 80.12 73 PHE A C 1
ATOM 585 O O . PHE A 1 73 ? -6.193 -1.566 5.843 1.00 80.12 73 PHE A O 1
ATOM 592 N N . GLU A 1 74 ? -5.460 -3.565 6.591 1.00 87.44 74 GLU A N 1
ATOM 593 C CA . GLU A 1 74 ? -4.185 -3.607 5.885 1.00 87.44 74 GLU A CA 1
ATOM 594 C C . GLU A 1 74 ? -4.178 -4.814 4.947 1.00 87.44 74 GLU A C 1
ATOM 596 O O . GLU A 1 74 ? -4.819 -5.834 5.210 1.00 87.44 74 GLU A O 1
ATOM 601 N N . THR A 1 75 ? -3.514 -4.690 3.805 1.00 92.62 75 THR A N 1
ATOM 602 C CA . THR A 1 75 ? -3.381 -5.773 2.833 1.00 92.62 75 THR A CA 1
ATOM 603 C C . THR A 1 75 ? -1.932 -5.876 2.387 1.00 92.62 75 THR A C 1
ATOM 605 O O . THR A 1 75 ? -1.334 -4.898 1.940 1.00 92.62 75 THR A O 1
ATOM 608 N N . ARG A 1 76 ? -1.375 -7.083 2.495 1.00 94.38 76 ARG A N 1
ATOM 609 C CA . ARG A 1 76 ? -0.043 -7.415 1.995 1.00 94.38 76 ARG A CA 1
ATOM 610 C C . ARG A 1 76 ? -0.130 -7.797 0.520 1.00 94.38 76 ARG A C 1
ATOM 612 O O . ARG A 1 76 ? -0.852 -8.725 0.164 1.00 94.38 76 ARG A O 1
ATOM 619 N N . ILE A 1 77 ? 0.648 -7.127 -0.323 1.00 94.75 77 ILE A N 1
ATOM 620 C CA . ILE A 1 77 ? 0.724 -7.378 -1.763 1.00 94.75 77 ILE A CA 1
ATOM 621 C C . ILE A 1 77 ? 2.162 -7.778 -2.120 1.00 94.75 77 ILE A C 1
ATOM 623 O O . ILE A 1 77 ? 3.082 -6.986 -1.908 1.00 94.75 77 ILE A O 1
ATOM 627 N N . PRO A 1 78 ? 2.406 -8.989 -2.647 1.00 94.69 78 PRO A N 1
ATOM 628 C CA . PRO A 1 78 ? 3.749 -9.397 -3.049 1.00 94.69 78 PRO A CA 1
ATOM 629 C C . PRO A 1 78 ? 4.241 -8.565 -4.243 1.00 94.69 78 PRO A C 1
ATOM 631 O O . PRO A 1 78 ? 3.482 -8.295 -5.170 1.00 94.69 78 PRO A O 1
ATOM 634 N N . ILE A 1 79 ? 5.523 -8.191 -4.239 1.00 94.56 79 ILE A N 1
ATOM 635 C CA . ILE A 1 79 ? 6.183 -7.474 -5.338 1.00 94.56 79 ILE A CA 1
ATOM 636 C C . ILE A 1 79 ? 6.792 -8.503 -6.301 1.00 94.56 79 ILE A C 1
ATOM 638 O O . ILE A 1 79 ? 7.746 -9.197 -5.924 1.00 94.56 79 ILE A O 1
ATOM 642 N N . PRO A 1 80 ? 6.313 -8.613 -7.555 1.00 93.25 80 PRO A N 1
ATOM 643 C CA . PRO A 1 80 ? 6.910 -9.529 -8.517 1.00 93.25 80 PRO A CA 1
ATOM 644 C C . PRO A 1 80 ? 8.358 -9.164 -8.847 1.00 93.25 80 PRO A C 1
ATOM 646 O O . PRO A 1 80 ? 8.755 -7.997 -8.870 1.00 93.25 80 PRO A O 1
ATOM 649 N N . ARG A 1 81 ? 9.173 -10.174 -9.173 1.00 89.31 81 ARG A N 1
ATOM 650 C CA . ARG A 1 81 ? 10.589 -9.954 -9.521 1.00 89.31 81 ARG A CA 1
ATOM 651 C C . ARG A 1 81 ? 10.752 -9.014 -10.718 1.00 89.31 81 ARG A C 1
ATOM 653 O O . ARG A 1 81 ? 11.623 -8.151 -10.669 1.00 89.31 81 ARG A O 1
ATOM 660 N N . HIS A 1 82 ? 9.879 -9.152 -11.714 1.00 90.75 82 HIS A N 1
ATOM 661 C CA . HIS A 1 82 ? 9.852 -8.370 -12.952 1.00 90.75 82 HIS A CA 1
ATOM 662 C C . HIS A 1 82 ? 9.190 -6.988 -12.808 1.00 90.75 82 HIS A C 1
ATOM 664 O O . HIS A 1 82 ? 8.982 -6.311 -13.808 1.00 90.75 82 HIS A O 1
ATOM 670 N N . SER A 1 83 ? 8.842 -6.557 -11.590 1.00 91.88 83 SER A N 1
ATOM 671 C CA . SER A 1 83 ? 8.340 -5.202 -11.373 1.00 91.88 83 SER A CA 1
ATOM 672 C C . SER A 1 83 ? 9.452 -4.162 -11.527 1.00 91.88 83 SER A C 1
ATOM 674 O O . SER A 1 83 ? 10.605 -4.397 -11.143 1.00 91.88 83 SER A O 1
ATOM 676 N N . GLU A 1 84 ? 9.068 -2.982 -11.995 1.00 94.19 84 GLU A N 1
ATOM 677 C CA . GLU A 1 84 ? 9.954 -1.833 -12.162 1.00 94.19 84 GLU A CA 1
ATOM 678 C C . GLU A 1 84 ? 10.272 -1.138 -10.817 1.00 94.19 84 GLU A C 1
ATOM 680 O O . GLU A 1 84 ? 9.787 -1.542 -9.753 1.00 94.19 84 GLU A O 1
ATOM 685 N N . GLU A 1 85 ? 11.128 -0.107 -10.848 1.00 92.69 85 GLU A N 1
ATOM 686 C CA . GLU A 1 85 ? 11.665 0.560 -9.648 1.00 92.69 85 GLU A CA 1
ATOM 687 C C . GLU A 1 85 ? 10.616 1.354 -8.860 1.00 92.69 85 GLU A C 1
ATOM 689 O O . GLU A 1 85 ? 10.642 1.339 -7.629 1.00 92.69 85 GLU A O 1
ATOM 694 N N . ILE A 1 86 ? 9.719 2.070 -9.540 1.00 94.25 86 ILE A N 1
ATOM 695 C CA . ILE A 1 86 ? 8.729 2.929 -8.886 1.00 94.25 86 ILE A CA 1
ATOM 696 C C . ILE A 1 86 ? 7.422 2.162 -8.764 1.00 94.25 86 ILE A C 1
ATOM 698 O O . ILE A 1 86 ? 6.877 1.715 -9.766 1.00 94.25 86 ILE A O 1
ATOM 702 N N . LEU A 1 87 ? 6.904 2.046 -7.547 1.00 95.31 87 LEU A N 1
ATOM 703 C CA . LEU A 1 87 ? 5.680 1.328 -7.214 1.00 95.31 87 LEU A CA 1
ATOM 704 C C . LEU A 1 87 ? 4.570 2.303 -6.819 1.00 95.31 87 LEU A C 1
ATOM 706 O O . LEU A 1 87 ? 4.828 3.332 -6.191 1.00 95.31 87 LEU A O 1
ATOM 710 N N . ARG A 1 88 ? 3.326 1.949 -7.138 1.00 95.62 88 ARG A N 1
ATOM 711 C CA . ARG A 1 88 ? 2.117 2.537 -6.547 1.00 95.62 88 ARG A CA 1
ATOM 712 C C . ARG A 1 88 ? 1.037 1.471 -6.408 1.00 95.62 88 ARG A C 1
ATOM 714 O O . ARG A 1 88 ? 1.066 0.463 -7.109 1.00 95.62 88 ARG A O 1
ATOM 721 N N . VAL A 1 89 ? 0.066 1.719 -5.542 1.00 96.38 89 VAL A N 1
ATOM 722 C CA . VAL A 1 89 ? -1.111 0.867 -5.382 1.00 96.38 89 VAL A CA 1
ATOM 723 C C . VAL A 1 89 ? -2.352 1.644 -5.804 1.00 96.38 89 VAL A C 1
ATOM 725 O O . VAL A 1 89 ? -2.536 2.801 -5.425 1.00 96.38 89 VAL A O 1
ATOM 728 N N . VAL A 1 90 ? -3.194 1.006 -6.608 1.00 96.38 90 VAL A N 1
ATOM 729 C CA . VAL A 1 90 ? -4.477 1.540 -7.070 1.00 96.38 90 VAL A CA 1
ATOM 730 C C . VAL A 1 90 ? -5.594 0.912 -6.254 1.00 96.38 90 VAL A C 1
ATOM 732 O O . VAL A 1 90 ? -5.630 -0.306 -6.101 1.00 96.38 90 VAL A O 1
ATOM 735 N N . ALA A 1 91 ? -6.498 1.737 -5.738 1.00 95.19 91 ALA A N 1
ATOM 736 C CA . ALA A 1 91 ? -7.709 1.297 -5.062 1.00 95.19 91 ALA A CA 1
ATOM 737 C C . ALA A 1 91 ? -8.848 1.183 -6.079 1.00 95.19 91 ALA A C 1
ATOM 739 O O . ALA A 1 91 ? -9.134 2.155 -6.785 1.00 95.19 91 ALA A O 1
ATOM 740 N N . LEU A 1 92 ? -9.511 0.030 -6.126 1.00 94.75 92 LEU A N 1
ATOM 741 C CA . LEU A 1 92 ? -10.671 -0.218 -6.977 1.00 94.75 92 LEU A CA 1
ATOM 742 C C . LEU A 1 92 ? -11.940 -0.355 -6.135 1.00 94.75 92 LEU A C 1
ATOM 744 O O . LEU A 1 92 ? -11.930 -0.986 -5.073 1.00 94.75 92 LEU A O 1
ATOM 748 N N . ASP A 1 93 ? -13.033 0.230 -6.615 1.00 92.50 93 ASP A N 1
ATOM 749 C CA . ASP A 1 93 ? -14.363 0.008 -6.052 1.00 92.50 93 ASP A CA 1
ATOM 750 C C . ASP A 1 93 ? -14.990 -1.309 -6.551 1.00 92.50 93 ASP A C 1
ATOM 752 O O . ASP A 1 93 ? -14.403 -2.055 -7.340 1.00 92.50 93 ASP A O 1
ATOM 756 N N . ARG A 1 94 ? -16.208 -1.603 -6.086 1.00 90.88 94 ARG A N 1
ATOM 757 C CA . ARG A 1 94 ? -16.967 -2.812 -6.461 1.00 90.88 94 ARG A CA 1
ATOM 758 C C . ARG A 1 94 ? -17.331 -2.881 -7.945 1.00 90.88 94 ARG A C 1
ATOM 760 O O . ARG A 1 94 ? -17.690 -3.944 -8.442 1.00 90.88 94 ARG A O 1
ATOM 767 N N . GLN A 1 95 ? -17.280 -1.754 -8.643 1.00 92.56 95 GLN A N 1
ATOM 768 C CA . GLN A 1 95 ? -17.543 -1.630 -10.069 1.00 92.56 95 GLN A CA 1
ATOM 769 C C . GLN A 1 95 ? -16.248 -1.708 -10.886 1.00 92.56 95 GLN A C 1
ATOM 771 O O . GLN A 1 95 ? -16.276 -1.422 -12.082 1.00 92.56 95 GLN A O 1
ATOM 776 N N . TRP A 1 96 ? -15.126 -2.089 -10.261 1.00 90.88 96 TRP A N 1
ATOM 777 C CA . TRP A 1 96 ? -13.798 -2.139 -10.876 1.00 90.88 96 TRP A CA 1
ATOM 778 C C . TRP A 1 96 ? -13.305 -0.780 -11.377 1.00 90.88 96 TRP A C 1
ATOM 780 O O . TRP A 1 96 ? -12.395 -0.698 -12.204 1.00 90.88 96 TRP A O 1
ATOM 790 N N . LYS A 1 97 ? -13.880 0.309 -10.861 1.00 93.75 97 LYS A N 1
ATOM 791 C CA . LYS A 1 97 ? -13.454 1.661 -11.187 1.00 93.75 97 LYS A CA 1
ATOM 792 C C . LYS A 1 97 ? -12.375 2.103 -10.210 1.00 93.75 97 LYS A C 1
ATOM 794 O O . LYS A 1 97 ? -12.420 1.821 -9.013 1.00 93.75 97 LYS A O 1
ATOM 799 N N . VAL A 1 98 ? -11.406 2.848 -10.734 1.00 94.19 98 VAL A N 1
ATOM 800 C CA . VAL A 1 98 ? -10.372 3.466 -9.908 1.00 94.19 98 VAL A CA 1
ATOM 801 C C . VAL A 1 98 ? -10.998 4.493 -8.972 1.00 94.19 98 VAL A C 1
ATOM 803 O O . VAL A 1 98 ? -11.566 5.493 -9.417 1.00 94.19 98 VAL A O 1
ATOM 806 N N . ALA A 1 99 ? -10.847 4.253 -7.675 1.00 92.56 99 ALA A N 1
ATOM 807 C CA . ALA A 1 99 ? -11.274 5.161 -6.624 1.00 92.56 99 ALA A CA 1
ATOM 808 C C . ALA A 1 99 ? -10.141 6.101 -6.189 1.00 92.56 99 ALA A C 1
ATOM 810 O O . ALA A 1 99 ? -10.381 7.283 -5.954 1.00 92.56 99 ALA A O 1
ATOM 811 N N . ALA A 1 100 ? -8.907 5.592 -6.084 1.00 93.31 100 ALA A N 1
ATOM 812 C CA . ALA A 1 100 ? -7.744 6.381 -5.680 1.00 93.31 100 ALA A CA 1
ATOM 813 C C . ALA A 1 100 ? -6.413 5.734 -6.088 1.00 93.31 100 ALA A C 1
ATOM 815 O O . ALA A 1 100 ? -6.331 4.529 -6.324 1.00 93.31 100 ALA A O 1
ATOM 816 N N . TYR A 1 101 ? -5.356 6.546 -6.085 1.00 94.94 101 TYR A N 1
ATOM 817 C CA . TYR A 1 101 ? -3.966 6.112 -6.224 1.00 94.94 101 TYR A CA 1
ATOM 818 C C . TYR A 1 101 ? -3.204 6.410 -4.933 1.00 94.94 101 TYR A C 1
ATOM 820 O O . TYR A 1 101 ? -3.376 7.479 -4.342 1.00 94.94 101 TYR A O 1
ATOM 828 N N . SER A 1 102 ? -2.335 5.496 -4.508 1.00 94.56 102 SER A N 1
ATOM 829 C CA . SER A 1 102 ? -1.379 5.772 -3.439 1.00 94.56 102 SER A CA 1
ATOM 830 C C . SER A 1 102 ? -0.315 6.777 -3.887 1.00 94.56 102 SER A C 1
ATOM 832 O O . SER A 1 102 ? -0.119 7.044 -5.078 1.00 94.56 102 SER A O 1
ATOM 834 N N . ARG A 1 103 ? 0.467 7.268 -2.922 1.00 93.62 103 ARG A N 1
ATOM 835 C CA . ARG A 1 103 ? 1.767 7.880 -3.232 1.00 93.62 103 ARG A CA 1
ATOM 836 C C . ARG A 1 103 ? 2.692 6.848 -3.880 1.00 93.62 103 ARG A C 1
ATOM 838 O O . ARG A 1 103 ? 2.522 5.645 -3.684 1.00 93.62 103 ARG A O 1
ATOM 845 N N . THR A 1 104 ? 3.670 7.323 -4.642 1.00 93.44 104 THR A N 1
ATOM 846 C CA . THR A 1 104 ? 4.693 6.466 -5.245 1.00 93.44 104 THR A CA 1
ATOM 847 C C . THR A 1 104 ? 5.786 6.134 -4.237 1.00 93.44 104 THR A C 1
ATOM 849 O O . THR A 1 104 ? 6.241 7.028 -3.523 1.00 93.44 104 THR A O 1
ATOM 852 N N . ALA A 1 105 ? 6.257 4.891 -4.228 1.00 92.38 105 ALA A N 1
ATOM 853 C CA . ALA A 1 105 ? 7.386 4.443 -3.418 1.00 92.38 105 ALA A CA 1
ATOM 854 C C . ALA A 1 105 ? 8.445 3.762 -4.293 1.00 92.38 105 ALA A C 1
ATOM 856 O O . ALA A 1 105 ? 8.135 3.239 -5.361 1.00 92.38 105 ALA A O 1
ATOM 857 N N . SER A 1 106 ? 9.703 3.765 -3.854 1.00 91.81 106 SER A N 1
ATOM 858 C CA . SER A 1 106 ? 10.750 2.986 -4.521 1.00 91.81 106 SER A CA 1
ATOM 859 C C . SER A 1 106 ? 10.732 1.548 -4.014 1.00 91.81 106 SER A C 1
ATOM 861 O O . SER A 1 106 ? 10.665 1.313 -2.810 1.00 91.81 106 SER A O 1
ATOM 863 N N . LYS A 1 107 ? 10.874 0.587 -4.927 1.00 89.69 107 LYS A N 1
ATOM 864 C CA . LYS A 1 107 ? 11.011 -0.849 -4.642 1.00 89.69 107 LYS A CA 1
ATOM 865 C C . LYS A 1 107 ? 12.179 -1.181 -3.707 1.00 89.69 107 LYS A C 1
ATOM 867 O O . LYS A 1 107 ? 12.131 -2.198 -3.026 1.00 89.69 107 LYS A O 1
ATOM 872 N N . HIS A 1 108 ? 13.226 -0.355 -3.696 1.00 85.88 108 HIS A N 1
ATOM 873 C CA . HIS A 1 108 ? 14.479 -0.633 -2.983 1.00 85.88 108 HIS A CA 1
ATOM 874 C C . HIS A 1 108 ? 14.614 0.126 -1.662 1.00 85.88 108 HIS A C 1
ATOM 876 O O . HIS A 1 108 ? 15.570 -0.101 -0.926 1.00 85.88 108 HIS A O 1
ATOM 882 N N . ILE A 1 109 ? 13.688 1.037 -1.358 1.00 83.94 109 ILE A N 1
ATOM 883 C CA . ILE A 1 109 ? 13.746 1.847 -0.144 1.00 83.94 109 ILE A CA 1
ATOM 884 C C . ILE A 1 109 ? 12.664 1.353 0.799 1.00 83.94 109 ILE A C 1
ATOM 886 O O . ILE A 1 109 ? 11.471 1.501 0.516 1.00 83.94 109 ILE A O 1
ATOM 890 N N . ARG A 1 110 ? 13.088 0.801 1.942 1.00 78.88 110 ARG A N 1
ATOM 891 C CA . ARG A 1 110 ? 12.158 0.434 3.003 1.00 78.88 110 ARG A CA 1
ATOM 892 C C . ARG A 1 110 ? 11.402 1.682 3.433 1.00 78.88 110 ARG A C 1
ATOM 894 O O . ARG A 1 110 ? 11.983 2.634 3.949 1.00 78.88 110 ARG A O 1
ATOM 901 N N . THR A 1 111 ? 10.101 1.670 3.194 1.00 73.62 111 THR A N 1
ATOM 902 C CA . THR A 1 111 ? 9.212 2.741 3.629 1.00 73.62 111 THR A CA 1
ATOM 903 C C . THR A 1 111 ? 8.443 2.182 4.805 1.00 73.62 111 THR A C 1
ATOM 905 O O . THR A 1 111 ? 7.525 1.398 4.609 1.00 73.62 111 THR A O 1
ATOM 908 N N . THR A 1 112 ? 8.844 2.521 6.026 1.00 61.22 112 THR A N 1
ATOM 909 C CA . THR A 1 112 ? 8.035 2.223 7.213 1.00 61.22 112 THR A CA 1
ATOM 910 C C . THR A 1 112 ? 6.822 3.153 7.203 1.00 61.22 112 THR A C 1
ATOM 912 O O . THR A 1 112 ? 7.003 4.352 6.980 1.00 61.22 112 THR A O 1
ATOM 915 N N . LEU A 1 113 ? 5.608 2.641 7.468 1.00 57.41 113 LEU A N 1
ATOM 916 C CA . LEU A 1 113 ? 4.435 3.473 7.786 1.00 57.41 113 LEU A CA 1
ATOM 917 C C . LEU A 1 113 ? 4.730 4.232 9.084 1.00 57.41 113 LEU A C 1
ATOM 919 O O . LEU A 1 113 ? 4.387 3.807 10.186 1.00 57.41 113 LEU A O 1
ATOM 923 N N . GLN A 1 114 ? 5.458 5.338 8.976 1.00 45.34 114 GLN A N 1
ATOM 924 C CA . GLN A 1 114 ? 5.786 6.177 10.108 1.00 45.34 114 GLN A CA 1
ATOM 925 C C . GLN A 1 114 ? 4.571 7.064 10.370 1.00 45.34 114 GLN A C 1
ATOM 927 O O . GLN A 1 114 ? 4.504 8.215 9.943 1.00 45.34 114 GLN A O 1
ATOM 932 N N . SER A 1 115 ? 3.590 6.486 11.070 1.00 43.03 115 SER A N 1
ATOM 933 C CA . SER A 1 115 ? 2.569 7.233 11.795 1.00 43.03 115 SER A CA 1
ATOM 934 C C . SER A 1 115 ? 3.264 8.388 12.512 1.00 43.03 115 SER A C 1
ATOM 936 O O . SER A 1 115 ? 4.197 8.181 13.293 1.00 43.03 115 SER A O 1
ATOM 938 N N . HIS A 1 116 ? 2.836 9.602 12.177 1.00 44.50 116 HIS A N 1
ATOM 939 C CA . HIS A 1 116 ? 3.307 10.870 12.714 1.00 44.50 116 HIS A CA 1
ATOM 940 C C . HIS A 1 116 ? 3.693 10.747 14.201 1.00 44.50 116 HIS A C 1
ATOM 942 O O . HIS A 1 116 ? 2.928 10.189 14.991 1.00 44.50 116 HIS A O 1
ATOM 948 N N . LYS A 1 117 ? 4.893 11.228 14.563 1.00 50.97 117 LYS A N 1
ATOM 949 C CA . LYS A 1 117 ? 5.515 11.221 15.904 1.00 50.97 117 LYS A CA 1
ATOM 950 C C . LYS A 1 117 ? 4.548 11.654 17.024 1.00 50.97 117 LYS A C 1
ATOM 952 O O . LYS A 1 117 ? 4.618 12.773 17.509 1.00 50.97 117 LYS A O 1
ATOM 957 N N . THR A 1 118 ? 3.682 10.762 17.490 1.00 55.22 118 THR A N 1
ATOM 958 C CA . THR A 1 118 ? 2.682 11.086 18.526 1.00 55.22 118 THR A CA 1
ATOM 959 C C . THR A 1 118 ? 3.099 10.537 19.899 1.00 55.22 118 THR A C 1
ATOM 961 O O . THR A 1 118 ? 2.694 11.060 20.930 1.00 55.22 118 THR A O 1
ATOM 964 N N . GLY A 1 119 ? 4.011 9.553 19.944 1.00 54.28 119 GLY A N 1
ATOM 965 C CA . GLY A 1 119 ? 4.515 8.972 21.198 1.00 54.28 119 GLY A CA 1
ATOM 966 C C . GLY A 1 119 ? 5.579 9.805 21.930 1.00 54.28 119 GLY A C 1
ATOM 967 O O . GLY A 1 119 ? 5.687 9.722 23.149 1.00 54.28 119 GLY A O 1
ATOM 968 N N . GLN A 1 120 ? 6.349 10.645 21.224 1.00 56.62 120 GLN A N 1
ATOM 969 C CA . GLN A 1 120 ? 7.426 11.433 21.849 1.00 56.62 120 GLN A CA 1
ATOM 970 C C . GLN A 1 120 ? 6.899 12.613 22.677 1.00 56.62 120 GLN A C 1
ATOM 972 O O . GLN A 1 120 ? 7.497 12.959 23.693 1.00 56.62 120 GLN A O 1
ATOM 977 N N . HIS A 1 121 ? 5.763 13.206 22.299 1.00 61.62 121 HIS A N 1
ATOM 978 C CA . HIS A 1 121 ? 5.179 14.331 23.036 1.00 61.62 121 HIS A CA 1
ATOM 979 C C . HIS A 1 121 ? 4.624 13.917 24.407 1.00 61.62 121 HIS A C 1
ATOM 981 O O . HIS A 1 121 ? 4.722 14.685 25.361 1.00 61.62 121 HIS A O 1
ATOM 987 N N . LEU A 1 122 ? 4.113 12.688 24.543 1.00 66.44 122 LEU A N 1
ATOM 988 C CA . LEU A 1 122 ? 3.573 12.191 25.811 1.00 66.44 122 LEU A CA 1
ATOM 989 C C . LEU A 1 122 ? 4.672 11.998 26.870 1.00 66.44 122 LEU A C 1
ATOM 991 O O . LEU A 1 122 ? 4.459 12.290 28.045 1.00 66.44 122 LEU A O 1
ATOM 995 N N . TYR A 1 123 ? 5.868 11.581 26.441 1.00 69.38 123 TYR A N 1
ATOM 996 C CA . TYR A 1 123 ? 7.030 11.431 27.318 1.00 69.38 123 TYR A CA 1
ATOM 997 C C . TYR A 1 123 ? 7.459 12.771 27.938 1.00 69.38 123 TYR A C 1
ATOM 999 O O . TYR A 1 123 ? 7.690 12.835 29.143 1.00 69.38 123 TYR A O 1
ATOM 1007 N N . TRP A 1 124 ? 7.481 13.858 27.155 1.00 71.75 124 TRP A N 1
ATOM 1008 C CA . TRP A 1 124 ? 7.800 15.206 27.653 1.00 71.75 124 TRP A CA 1
ATOM 1009 C C . TRP A 1 124 ? 6.754 15.764 28.630 1.00 71.75 124 TRP A C 1
ATOM 1011 O O . TRP A 1 124 ? 7.108 16.472 29.570 1.00 71.75 124 TRP A O 1
ATOM 1021 N N . ILE A 1 125 ? 5.471 15.425 28.450 1.00 79.38 125 ILE A N 1
ATOM 1022 C CA . ILE A 1 125 ? 4.410 15.834 29.386 1.00 79.38 125 ILE A CA 1
ATOM 1023 C C . ILE A 1 125 ? 4.566 15.096 30.724 1.00 79.38 125 ILE A C 1
ATOM 1025 O O . ILE A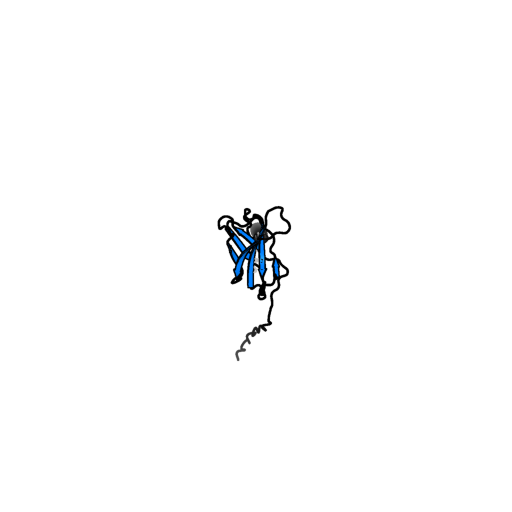 1 125 ? 4.479 15.714 31.784 1.00 79.38 125 ILE A O 1
ATOM 1029 N N . MET A 1 126 ? 4.841 13.788 30.692 1.00 78.31 126 MET A N 1
ATOM 1030 C CA . MET A 1 126 ? 5.014 12.988 31.910 1.00 78.31 126 MET A CA 1
ATOM 1031 C C . MET A 1 126 ? 6.261 13.398 32.706 1.00 78.31 126 MET A C 1
ATOM 1033 O O . MET A 1 126 ? 6.176 13.543 33.926 1.00 78.31 126 MET A O 1
ATOM 1037 N N . THR A 1 127 ? 7.394 13.660 32.041 1.00 79.75 127 THR A N 1
ATOM 1038 C CA . THR A 1 127 ? 8.617 14.121 32.724 1.00 79.75 127 THR A CA 1
ATOM 1039 C C . THR A 1 127 ? 8.443 15.503 33.356 1.00 79.75 127 THR A C 1
ATOM 1041 O O . THR A 1 127 ? 8.881 15.709 34.489 1.00 79.75 127 THR A O 1
ATOM 1044 N N . GLY A 1 128 ? 7.743 16.428 32.690 1.00 83.44 128 GLY A N 1
ATOM 1045 C CA . GLY A 1 128 ? 7.427 17.745 33.249 1.00 83.44 128 GLY A CA 1
ATOM 1046 C C . GLY A 1 128 ? 6.581 17.668 34.526 1.00 83.44 128 GLY A C 1
ATOM 1047 O O . GLY A 1 128 ? 6.897 18.325 35.519 1.00 83.44 128 GLY 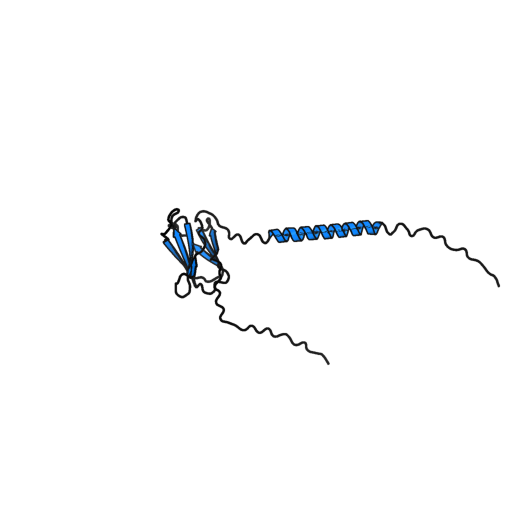A O 1
ATOM 1048 N N . ILE A 1 129 ? 5.552 16.812 34.541 1.00 84.31 129 ILE A N 1
ATOM 1049 C CA . ILE A 1 129 ? 4.688 16.607 35.715 1.00 84.31 129 ILE A CA 1
ATOM 1050 C C . ILE A 1 129 ? 5.492 16.041 36.898 1.00 84.31 129 ILE A C 1
ATOM 1052 O O . ILE A 1 129 ? 5.381 16.555 38.013 1.00 84.31 129 ILE A O 1
ATOM 1056 N N . SER A 1 130 ? 6.351 15.039 36.680 1.00 79.44 130 SER A N 1
ATOM 1057 C CA . SER A 1 130 ? 7.164 14.441 37.752 1.00 79.44 130 SER A CA 1
ATOM 1058 C C . SER A 1 130 ? 8.108 15.441 38.434 1.00 79.44 130 SER A C 1
ATOM 1060 O O . SER A 1 130 ? 8.249 15.402 39.657 1.00 79.44 130 SER A O 1
ATOM 1062 N N . VAL A 1 131 ? 8.717 16.367 37.682 1.00 86.06 131 VAL A N 1
ATOM 1063 C CA . VAL A 1 131 ? 9.608 17.403 38.243 1.00 86.06 131 VAL A CA 1
ATOM 1064 C C . VAL A 1 131 ? 8.831 18.401 39.105 1.00 86.06 131 VAL A C 1
ATOM 1066 O O . VAL A 1 131 ? 9.307 18.787 40.172 1.00 86.06 131 VAL A O 1
ATOM 1069 N N . ILE A 1 132 ? 7.608 18.765 38.701 1.00 88.06 132 ILE A N 1
ATOM 1070 C CA . ILE A 1 132 ? 6.734 19.648 39.489 1.00 88.06 132 ILE A CA 1
ATOM 1071 C C . ILE A 1 132 ? 6.342 18.974 40.809 1.00 88.06 132 ILE A C 1
ATOM 1073 O O . ILE A 1 132 ? 6.473 19.584 41.870 1.00 88.06 132 ILE A O 1
ATOM 1077 N N . PHE A 1 133 ? 5.921 17.706 40.776 1.00 86.19 133 PHE A N 1
ATOM 1078 C CA . PHE A 1 133 ? 5.576 16.966 41.994 1.00 86.19 133 PHE A CA 1
ATOM 1079 C C . PHE A 1 133 ? 6.777 16.794 42.934 1.00 86.19 133 PHE A C 1
ATOM 1081 O O . PHE A 1 133 ? 6.623 16.966 44.145 1.00 86.19 133 PHE A O 1
ATOM 1088 N N . LEU A 1 134 ? 7.975 16.524 42.400 1.00 84.38 134 LEU A N 1
ATOM 1089 C CA . LEU A 1 134 ? 9.201 16.439 43.197 1.00 84.38 134 LEU A CA 1
ATOM 1090 C C . LEU A 1 134 ? 9.574 17.798 43.810 1.00 84.38 134 LEU A C 1
ATOM 1092 O O . LEU A 1 134 ? 9.915 17.864 44.990 1.00 84.38 134 LEU A O 1
ATOM 1096 N N . GLY A 1 135 ? 9.450 18.886 43.047 1.00 86.88 135 GLY A N 1
ATOM 1097 C CA . GLY A 1 135 ? 9.682 20.248 43.526 1.00 86.88 135 GLY A CA 1
ATOM 1098 C C . GLY A 1 135 ? 8.719 20.645 44.647 1.00 86.88 135 GLY A C 1
ATOM 1099 O O . GLY A 1 135 ? 9.156 21.122 45.693 1.00 86.88 135 GLY A O 1
ATOM 1100 N N . VAL A 1 136 ? 7.421 20.367 44.487 1.00 87.00 136 VAL A N 1
ATOM 1101 C CA . VAL A 1 136 ? 6.403 20.604 45.526 1.00 87.00 136 VAL A CA 1
ATOM 1102 C C . VAL A 1 136 ? 6.666 19.744 46.762 1.00 87.00 136 VAL A C 1
ATOM 1104 O O . VAL A 1 136 ? 6.580 20.240 47.886 1.00 87.00 136 VAL A O 1
ATOM 1107 N N . TYR A 1 137 ? 7.015 18.469 46.584 1.00 86.31 137 TYR A N 1
ATOM 1108 C CA . TYR A 1 137 ? 7.374 17.581 47.689 1.00 86.31 137 TYR A CA 1
ATOM 1109 C C . TYR A 1 137 ? 8.576 18.121 48.480 1.00 86.31 137 TYR A C 1
ATOM 1111 O O . TYR A 1 137 ? 8.506 18.223 49.707 1.00 86.31 137 TYR A O 1
ATOM 1119 N N . MET A 1 138 ? 9.645 18.529 47.790 1.00 85.50 138 MET A N 1
ATOM 1120 C CA . MET A 1 138 ? 10.850 19.085 48.415 1.00 85.50 138 MET A CA 1
ATOM 1121 C C . MET A 1 138 ? 10.573 20.425 49.103 1.00 85.50 138 MET A C 1
ATOM 1123 O O . MET A 1 138 ? 10.998 20.628 50.239 1.00 85.50 138 MET A O 1
ATOM 1127 N N . TYR A 1 139 ? 9.787 21.303 48.478 1.00 83.81 139 TYR A N 1
ATOM 1128 C CA . TYR A 1 139 ? 9.368 22.573 49.070 1.00 83.81 139 TYR A CA 1
ATOM 1129 C C . TYR A 1 139 ? 8.577 22.364 50.370 1.00 83.81 139 TYR A C 1
ATOM 1131 O O . TYR A 1 139 ? 8.890 22.960 51.404 1.00 83.81 139 TYR A O 1
ATOM 1139 N N . ARG A 1 140 ? 7.600 21.444 50.362 1.00 83.31 140 ARG A N 1
ATOM 1140 C CA . ARG A 1 140 ? 6.819 21.096 51.561 1.00 83.31 140 ARG A CA 1
ATOM 1141 C C . ARG A 1 140 ? 7.677 20.438 52.639 1.00 83.31 140 ARG A C 1
ATOM 1143 O O . ARG A 1 140 ? 7.436 20.670 53.821 1.00 83.31 140 ARG A O 1
ATOM 1150 N N . ARG A 1 141 ? 8.670 19.634 52.252 1.00 79.62 141 ARG A N 1
ATOM 1151 C CA . ARG A 1 141 ? 9.612 18.999 53.182 1.00 79.62 141 ARG A CA 1
ATOM 1152 C C . ARG A 1 141 ? 10.495 20.029 53.890 1.00 79.62 141 ARG A C 1
ATOM 1154 O O . ARG A 1 141 ? 10.687 19.913 55.094 1.00 79.62 141 ARG A O 1
ATOM 1161 N N . VAL A 1 142 ? 10.987 21.038 53.172 1.00 81.94 142 VAL A N 1
ATOM 1162 C CA . VAL A 1 142 ? 11.848 22.095 53.733 1.00 81.94 142 VAL A CA 1
ATOM 1163 C C . VAL A 1 142 ? 11.073 23.046 54.648 1.00 81.94 142 VAL A C 1
ATOM 1165 O O . VAL A 1 142 ? 11.584 23.423 55.700 1.00 81.94 142 VAL A O 1
ATOM 1168 N N . HIS A 1 143 ? 9.841 23.426 54.295 1.00 69.69 143 HIS A N 1
ATOM 1169 C CA . HIS A 1 143 ? 9.051 24.337 55.133 1.00 69.69 143 HIS A CA 1
ATOM 1170 C C . HIS A 1 143 ? 8.500 23.683 56.406 1.00 69.69 143 HIS A C 1
ATOM 1172 O O . HIS A 1 143 ? 8.462 24.330 57.444 1.00 69.69 143 HIS A O 1
ATOM 1178 N N . ARG A 1 144 ? 8.188 22.381 56.386 1.00 61.31 144 ARG A N 1
ATOM 1179 C CA . ARG A 1 144 ? 7.732 21.654 57.586 1.00 61.31 144 ARG A CA 1
ATOM 1180 C C . ARG A 1 144 ? 8.792 21.567 58.697 1.00 61.31 144 ARG A C 1
ATOM 1182 O O . ARG A 1 144 ? 8.444 21.332 59.845 1.00 61.31 144 ARG A O 1
ATOM 1189 N N . GLY A 1 145 ? 10.072 21.759 58.372 1.00 56.47 145 GLY A N 1
ATOM 1190 C CA . GLY A 1 145 ? 11.160 21.786 59.356 1.00 56.47 145 GLY A CA 1
ATOM 1191 C C . GLY A 1 145 ? 11.337 23.121 60.088 1.00 56.47 145 GLY A C 1
ATOM 1192 O O . GLY A 1 145 ? 12.173 23.189 60.982 1.00 56.47 145 GLY A O 1
ATOM 1193 N N . ARG A 1 146 ? 10.599 24.180 59.716 1.00 58.72 146 ARG A N 1
ATOM 1194 C CA . ARG A 1 146 ? 10.779 25.536 60.268 1.00 58.72 146 ARG A CA 1
ATOM 1195 C C . ARG A 1 146 ? 9.750 25.936 61.333 1.00 58.72 146 ARG A C 1
ATOM 1197 O O . ARG A 1 146 ? 10.024 26.854 62.093 1.00 58.72 146 ARG A O 1
ATOM 1204 N N . ASP A 1 147 ? 8.633 25.218 61.441 1.00 55.72 147 ASP A N 1
ATOM 1205 C CA . ASP A 1 147 ? 7.513 25.592 62.325 1.00 55.72 147 ASP A CA 1
ATOM 1206 C C . ASP A 1 147 ? 7.605 24.997 63.749 1.00 55.72 147 ASP A C 1
ATOM 1208 O O . ASP A 1 147 ? 6.762 25.279 64.594 1.00 55.72 147 ASP A O 1
ATOM 1212 N N . MET A 1 148 ? 8.616 24.170 64.047 1.00 54.84 148 MET A N 1
ATOM 1213 C CA . MET A 1 148 ? 8.796 23.539 65.371 1.00 54.84 148 MET A CA 1
ATOM 1214 C C . MET A 1 148 ? 9.792 24.268 66.292 1.00 54.84 148 MET A C 1
ATOM 1216 O O . MET A 1 148 ? 10.030 23.809 67.404 1.00 54.84 148 MET A O 1
ATOM 1220 N N . GLY A 1 149 ? 10.387 25.381 65.851 1.00 50.88 149 GLY A N 1
ATOM 1221 C CA . GLY A 1 149 ? 11.449 26.078 66.589 1.00 50.88 149 GLY A CA 1
ATOM 1222 C C . GLY A 1 149 ? 11.000 27.167 67.570 1.00 50.88 149 GLY A C 1
ATOM 1223 O O . GLY A 1 149 ? 11.865 27.740 68.218 1.00 50.88 149 GLY A O 1
ATOM 1224 N N . ASP A 1 150 ? 9.701 27.474 67.678 1.00 57.66 150 ASP A N 1
ATOM 1225 C CA . ASP A 1 150 ? 9.230 28.715 68.334 1.00 57.66 150 ASP A CA 1
ATOM 1226 C C . ASP A 1 150 ? 8.152 28.506 69.421 1.00 57.66 150 ASP A C 1
ATOM 1228 O O . ASP A 1 150 ? 7.348 29.386 69.713 1.00 57.66 150 ASP A O 1
ATOM 1232 N N . LEU A 1 151 ? 8.084 27.316 70.030 1.00 58.34 151 LEU A N 1
ATOM 1233 C CA . LEU A 1 151 ? 7.074 26.993 71.058 1.00 58.34 151 LEU A CA 1
ATOM 1234 C C . LEU A 1 151 ? 7.681 26.463 72.362 1.00 58.34 151 LEU A C 1
ATOM 1236 O O . LEU A 1 151 ? 7.145 25.540 72.972 1.00 58.34 151 LEU A O 1
ATOM 1240 N N . GLY A 1 152 ? 8.803 27.037 72.793 1.00 55.31 152 GLY A N 1
ATOM 1241 C CA . GLY A 1 152 ? 9.595 26.469 73.881 1.00 55.31 152 GLY A CA 1
ATOM 1242 C C . GLY A 1 152 ? 10.101 27.432 74.944 1.00 55.31 152 GLY A C 1
ATOM 1243 O O . GLY A 1 152 ? 11.143 27.135 75.488 1.00 55.31 152 GLY A O 1
ATOM 1244 N N . GLU A 1 153 ? 9.422 28.540 75.262 1.00 59.38 153 GLU A N 1
ATOM 1245 C CA . GLU A 1 153 ? 9.671 29.245 76.534 1.00 59.38 153 GLU A CA 1
ATOM 1246 C C . GLU A 1 153 ? 8.470 30.149 76.894 1.00 59.38 153 GLU A C 1
ATOM 1248 O O . GLU A 1 153 ? 8.353 31.296 76.463 1.00 59.38 153 GLU A O 1
ATOM 1253 N N . ARG A 1 154 ? 7.512 29.625 77.664 1.00 53.91 154 ARG A N 1
ATOM 1254 C CA . ARG A 1 154 ? 6.582 30.450 78.452 1.00 53.91 154 ARG A CA 1
ATOM 1255 C C . ARG A 1 154 ? 6.601 29.914 79.873 1.00 53.91 154 ARG A C 1
ATOM 1257 O O . ARG A 1 154 ? 6.132 28.804 80.115 1.00 53.91 154 ARG A O 1
ATOM 1264 N N . GLU A 1 155 ? 7.168 30.698 80.783 1.00 60.56 155 GLU A N 1
ATOM 1265 C CA . GLU A 1 155 ? 7.184 30.396 82.213 1.00 60.56 155 GLU A CA 1
ATOM 1266 C C . GLU A 1 155 ? 5.761 30.232 82.788 1.00 60.56 155 GLU A C 1
ATOM 1268 O O . GLU A 1 155 ? 4.826 30.905 82.334 1.00 60.56 155 GLU A O 1
ATOM 1273 N N . PRO A 1 156 ? 5.561 29.354 83.790 1.00 61.47 156 PRO A N 1
ATOM 1274 C CA . PRO A 1 156 ? 4.262 29.165 84.424 1.00 61.47 156 PRO A CA 1
ATOM 1275 C C . PRO A 1 156 ? 3.978 30.245 85.491 1.00 61.47 156 PRO A C 1
ATOM 1277 O O . PRO A 1 156 ? 4.893 30.667 86.196 1.00 61.47 156 PRO A O 1
ATOM 1280 N N . PRO A 1 157 ? 2.712 30.667 85.681 1.00 57.22 157 PRO A N 1
ATOM 1281 C CA . PRO A 1 157 ? 2.369 31.695 86.659 1.00 57.22 157 PRO A CA 1
ATOM 1282 C C . PRO A 1 157 ? 2.369 31.184 88.112 1.00 57.22 157 PRO A C 1
ATOM 1284 O O . PRO A 1 157 ? 1.854 30.109 88.433 1.00 57.22 157 PRO A O 1
ATOM 1287 N N . GLU A 1 158 ? 2.913 32.029 88.987 1.00 57.34 158 GLU A N 1
ATOM 1288 C CA . GLU A 1 158 ? 2.983 31.930 90.446 1.00 57.34 158 GLU A CA 1
ATOM 1289 C C . GLU A 1 158 ? 1.589 31.790 91.098 1.00 57.34 158 GLU A C 1
ATOM 1291 O O . GLU A 1 158 ? 0.667 32.570 90.842 1.00 57.34 158 GLU A O 1
ATOM 1296 N N . LYS A 1 159 ? 1.415 30.783 91.966 1.00 56.16 159 LYS A N 1
ATOM 1297 C CA . LYS A 1 159 ? 0.157 30.542 92.691 1.00 56.16 159 LYS A CA 1
ATOM 1298 C C . LYS A 1 159 ? 0.042 31.474 93.901 1.00 56.16 159 LYS A C 1
ATOM 1300 O O . LYS A 1 159 ? 0.657 31.235 94.936 1.00 56.16 159 LYS A O 1
ATOM 1305 N N . ARG A 1 160 ? -0.817 32.492 93.798 1.00 49.91 160 ARG A N 1
ATOM 1306 C CA . ARG A 1 160 ? -1.277 33.315 94.928 1.00 49.91 160 ARG A CA 1
ATOM 1307 C C . ARG A 1 160 ? -2.230 32.502 95.815 1.00 49.91 160 ARG A C 1
ATOM 1309 O O . ARG A 1 160 ? -3.368 32.239 95.441 1.00 49.91 160 ARG A O 1
ATOM 1316 N N . ILE A 1 161 ? -1.746 32.112 96.987 1.00 51.47 161 ILE A N 1
ATOM 1317 C CA . ILE A 1 161 ? -2.519 31.535 98.095 1.00 51.47 161 ILE A CA 1
ATOM 1318 C C . ILE A 1 161 ? -3.346 32.636 98.779 1.00 51.47 161 ILE A C 1
ATOM 1320 O O . ILE A 1 161 ? -2.800 33.668 99.164 1.00 51.47 161 ILE A O 1
ATOM 1324 N N . VAL A 1 162 ? -4.653 32.413 98.941 1.00 54.25 162 VAL A N 1
ATOM 1325 C CA . VAL A 1 162 ? -5.531 33.182 99.840 1.00 54.25 162 VAL A CA 1
ATOM 1326 C C . VAL A 1 162 ? -6.158 32.175 100.800 1.00 54.25 162 VAL A C 1
ATOM 1328 O O . VAL A 1 162 ? -6.873 31.277 100.357 1.00 54.25 162 VAL A O 1
ATOM 1331 N N . ASN A 1 163 ? -5.841 32.297 102.089 1.00 47.00 163 ASN A N 1
ATOM 1332 C CA . ASN A 1 163 ? -6.461 31.520 103.159 1.00 47.00 163 ASN A CA 1
ATOM 1333 C C . ASN A 1 163 ? -7.738 32.219 103.650 1.00 47.00 163 ASN A C 1
ATOM 1335 O O . ASN A 1 163 ? -7.814 33.449 103.638 1.00 47.00 163 ASN A O 1
ATOM 1339 N N . VAL A 1 164 ? -8.701 31.385 104.052 1.00 49.31 164 VAL A N 1
ATOM 1340 C CA . VAL A 1 164 ? -9.936 31.708 104.791 1.00 49.31 164 VAL A CA 1
ATOM 1341 C C . VAL A 1 164 ? -9.610 32.254 106.177 1.00 49.31 164 VAL A C 1
ATOM 1343 O O . VAL A 1 164 ? -8.628 31.753 106.774 1.00 49.31 164 VAL A O 1
#

Secondary structure (DSSP, 8-state):
-PPPPPP--------------SSPPEEEEETTTTEEEEE-TT-TTEEEEEEEEE-TT-SS--EEEEEEE--SSEEEEE--TT--SEEEEEEEETTS-EEEEPPPEETTS-B-----S-HHHHHHHHHHHHHHHHHHHHHHHHHTTTTTSS----PPPP------

Radius of gyration: 34.95 Å; chains: 1; bounding box: 54×43×123 Å

Organism: NCBI:txid1247861

Sequence (164 aa):
MAALAQGQNYRISKFHWVGQPKSLPEIAVDTEERAVYVSWNGATAIDAWVLQSKRKGDSDAWFDHVWVPKVQFETRIPIPRHSEEILRVVALDRQWKVAAYSRTASKHIRTTLQSHKTGQHLYWIMTGISVIFLGVYMYRRVHRGRDMGDLGEREPPEKRIVNV

pLDDT: mean 79.06, std 16.2, range [37.62, 97.06]